Protein AF-A0A8J6JEQ9-F1 (afdb_monomer)

Radius of gyration: 21.65 Å; Cα contacts (8 Å, |Δi|>4): 201; chains: 1; bounding box: 50×29×67 Å

Structure (mmCIF, N/CA/C/O backbone):
data_AF-A0A8J6JEQ9-F1
#
_entry.id   AF-A0A8J6JEQ9-F1
#
loop_
_atom_site.group_PDB
_atom_site.id
_atom_site.type_symbol
_atom_site.label_atom_id
_atom_site.label_alt_id
_atom_site.label_comp_id
_atom_site.label_asym_id
_atom_site.label_entity_id
_atom_site.label_seq_id
_atom_site.pdbx_PDB_ins_code
_atom_site.Cartn_x
_atom_site.Cartn_y
_atom_site.Cartn_z
_atom_site.occupancy
_atom_site.B_iso_or_equiv
_atom_site.auth_seq_id
_atom_site.auth_comp_id
_atom_site.auth_asym_id
_atom_site.auth_atom_id
_atom_site.pdbx_PDB_model_num
ATOM 1 N N . MET A 1 1 ? -8.055 10.758 -2.083 1.00 60.38 1 MET A N 1
ATOM 2 C CA . MET A 1 1 ? -8.639 10.258 -0.831 1.00 60.38 1 MET A CA 1
ATOM 3 C C . MET A 1 1 ? -9.352 11.436 -0.225 1.00 60.38 1 MET A C 1
ATOM 5 O O . MET A 1 1 ? -8.693 12.446 -0.004 1.00 60.38 1 MET A O 1
ATOM 9 N N . ASP A 1 2 ? -10.669 11.338 -0.093 1.00 75.00 2 ASP A N 1
ATOM 10 C CA . ASP A 1 2 ? -11.448 12.357 0.597 1.00 75.00 2 ASP A CA 1
ATOM 11 C C . ASP A 1 2 ? -11.178 12.222 2.099 1.00 75.00 2 ASP A C 1
ATOM 13 O O . ASP A 1 2 ? -11.307 11.138 2.668 1.00 75.00 2 ASP A O 1
ATOM 17 N N . THR A 1 3 ? -10.721 13.298 2.731 1.00 80.00 3 THR A N 1
ATOM 18 C CA . THR A 1 3 ? -10.443 13.305 4.170 1.00 80.00 3 THR A CA 1
ATOM 19 C C . THR A 1 3 ? -11.731 13.226 4.985 1.00 80.00 3 THR A C 1
ATOM 21 O O . THR A 1 3 ? -11.706 12.702 6.094 1.00 80.00 3 THR A O 1
ATOM 24 N N . LYS A 1 4 ? -12.869 13.660 4.424 1.00 88.06 4 LYS A N 1
ATOM 25 C CA . LYS A 1 4 ? -14.162 13.671 5.121 1.00 88.06 4 LYS A CA 1
ATOM 26 C C . LYS A 1 4 ? -14.665 12.270 5.452 1.00 88.06 4 LYS A C 1
ATOM 28 O O . LYS A 1 4 ? -15.147 12.048 6.557 1.00 88.06 4 LYS A O 1
ATOM 33 N N . GLU A 1 5 ? -14.541 11.325 4.522 1.00 85.38 5 GLU A N 1
ATOM 34 C CA . GLU A 1 5 ? -14.979 9.940 4.744 1.00 85.38 5 GLU A CA 1
ATOM 35 C C . GLU A 1 5 ? -14.140 9.244 5.821 1.00 85.38 5 GLU A C 1
ATOM 37 O O . GLU A 1 5 ? -14.674 8.496 6.640 1.00 85.38 5 GLU A O 1
ATOM 42 N N . LEU A 1 6 ? -12.832 9.521 5.853 1.00 85.81 6 LEU A N 1
ATOM 43 C CA . LEU A 1 6 ? -11.939 9.019 6.895 1.00 85.81 6 LEU A CA 1
ATOM 44 C C . LEU A 1 6 ? -12.296 9.600 8.266 1.00 85.81 6 LEU A C 1
ATOM 46 O O . LEU A 1 6 ? -12.322 8.864 9.251 1.00 85.81 6 LEU A O 1
ATOM 50 N N . ASP A 1 7 ? -12.588 10.900 8.327 1.00 88.44 7 ASP A N 1
ATOM 51 C CA . ASP A 1 7 ? -12.994 11.562 9.566 1.00 88.44 7 ASP A CA 1
ATOM 52 C C . ASP A 1 7 ? -14.330 11.014 10.084 1.00 88.44 7 ASP A C 1
ATOM 54 O O . ASP A 1 7 ? -14.468 10.780 11.282 1.00 88.44 7 ASP A O 1
ATOM 58 N N . GLN A 1 8 ? -15.299 10.756 9.199 1.00 90.06 8 GLN A N 1
ATOM 59 C CA . GLN A 1 8 ? -16.569 10.122 9.569 1.00 90.06 8 GLN A CA 1
ATOM 60 C C . GLN A 1 8 ? -16.368 8.700 10.097 1.00 90.06 8 GLN A C 1
ATOM 62 O O . GLN A 1 8 ? -16.904 8.365 11.150 1.00 90.06 8 GLN A O 1
ATOM 67 N N . PHE A 1 9 ? -15.566 7.885 9.404 1.00 89.94 9 PHE A N 1
ATOM 68 C CA . PHE A 1 9 ? -15.215 6.538 9.859 1.00 89.94 9 PHE A CA 1
ATOM 69 C C . PHE A 1 9 ? -14.566 6.572 11.245 1.00 89.94 9 PHE A C 1
ATOM 71 O O . PHE A 1 9 ? -14.939 5.804 12.126 1.00 89.94 9 PHE A O 1
ATOM 78 N N . ARG A 1 10 ? -13.621 7.493 11.459 1.00 87.94 10 ARG A N 1
ATOM 79 C CA . ARG A 1 10 ? -12.952 7.640 12.750 1.00 87.94 10 ARG A CA 1
ATOM 80 C C . ARG A 1 10 ? -13.942 8.016 13.851 1.00 87.94 10 ARG A C 1
ATOM 82 O O . ARG A 1 10 ? -13.976 7.333 14.863 1.00 87.94 10 ARG A O 1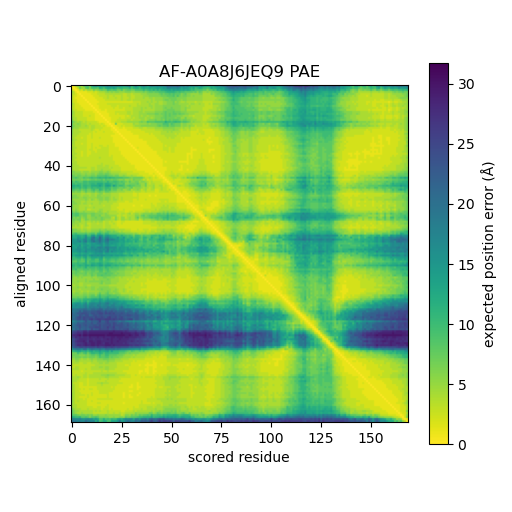
ATOM 89 N N . ARG A 1 11 ? -14.785 9.026 13.617 1.00 91.44 11 ARG A N 1
ATOM 90 C CA . ARG A 1 11 ? -15.809 9.465 14.579 1.00 91.44 11 ARG A CA 1
ATOM 91 C C . ARG A 1 11 ? -16.784 8.358 14.956 1.00 91.44 11 ARG A C 1
ATOM 93 O O . ARG A 1 11 ? -17.194 8.289 16.105 1.00 91.44 11 ARG A O 1
ATOM 100 N N . HIS A 1 12 ? -17.153 7.507 14.000 1.00 91.00 12 HIS A N 1
ATOM 101 C CA . HIS A 1 12 ? -18.057 6.389 14.253 1.00 91.00 12 HIS A CA 1
ATOM 102 C C . HIS A 1 12 ? -17.476 5.387 15.261 1.00 91.00 12 HIS A C 1
ATOM 104 O O . HIS A 1 12 ? -18.206 4.881 16.104 1.00 91.00 12 HIS A O 1
ATOM 110 N N . TRP A 1 13 ? -16.162 5.154 15.209 1.00 91.06 13 TRP A N 1
ATOM 111 C CA . TRP A 1 13 ? -15.467 4.178 16.050 1.00 91.06 13 TRP A CA 1
ATOM 112 C C . TRP A 1 13 ? -14.685 4.796 17.221 1.00 91.06 13 TRP A C 1
ATOM 114 O O . TRP A 1 13 ? -14.063 4.058 17.982 1.00 91.06 13 TRP A O 1
ATOM 124 N N . ASP A 1 14 ? -14.698 6.124 17.393 1.00 90.38 14 ASP A N 1
ATOM 125 C CA . ASP A 1 14 ? -13.894 6.816 18.415 1.00 90.38 14 ASP A CA 1
ATOM 126 C C . ASP A 1 14 ? -14.218 6.305 19.830 1.00 90.38 14 ASP A C 1
ATOM 128 O O . ASP A 1 14 ? -13.301 6.011 20.592 1.00 90.38 14 ASP A O 1
ATOM 132 N N . ALA A 1 15 ? -15.495 6.073 20.146 1.00 88.69 15 ALA A N 1
ATOM 133 C CA . ALA A 1 15 ? -15.891 5.536 21.447 1.00 88.69 15 ALA A CA 1
ATOM 134 C C . ALA A 1 15 ? -15.357 4.109 21.700 1.00 88.69 15 ALA A C 1
ATOM 136 O O . ALA A 1 15 ? -14.901 3.807 22.802 1.00 88.69 15 ALA A O 1
ATOM 137 N N . LEU A 1 16 ? -15.319 3.253 20.670 1.00 87.06 16 LEU A N 1
ATOM 138 C CA . LEU A 1 16 ? -14.679 1.935 20.758 1.00 87.06 16 LEU A CA 1
ATOM 139 C C . LEU A 1 16 ? -13.163 2.067 20.963 1.00 87.06 16 LEU A C 1
ATOM 141 O O . LEU A 1 16 ? -12.569 1.297 21.714 1.00 87.06 16 LEU A O 1
ATOM 145 N N . PHE A 1 17 ? -12.519 3.039 20.315 1.00 89.38 17 PHE A N 1
ATOM 146 C CA . PHE A 1 17 ? -11.082 3.273 20.477 1.00 89.38 17 PHE A CA 1
ATOM 147 C C . PHE A 1 17 ? -10.708 3.810 21.857 1.00 89.38 17 PHE A C 1
ATOM 149 O O . PHE A 1 17 ? -9.608 3.508 22.327 1.00 89.38 17 PHE A O 1
ATOM 156 N N . ASP A 1 18 ? -11.597 4.568 22.496 1.00 87.62 18 ASP A N 1
ATOM 157 C CA . ASP A 1 18 ? -11.405 5.053 23.862 1.00 87.62 18 ASP A CA 1
ATOM 158 C C . ASP A 1 18 ? -11.469 3.901 24.874 1.00 87.62 18 ASP A C 1
ATOM 160 O O . ASP A 1 18 ? -10.630 3.822 25.773 1.00 87.62 18 ASP A O 1
ATOM 164 N N . VAL A 1 19 ? -12.410 2.968 24.693 1.00 87.25 19 VAL A N 1
ATOM 165 C CA . VAL A 1 19 ? -12.565 1.786 25.560 1.00 87.25 19 VAL A CA 1
ATOM 166 C C . VAL A 1 19 ? -11.485 0.736 25.281 1.00 87.25 19 VAL A C 1
ATOM 168 O O . VAL A 1 19 ? -10.911 0.167 26.211 1.00 87.25 19 VAL A O 1
ATOM 171 N N . PHE A 1 20 ? -11.163 0.492 24.008 1.00 87.12 20 PHE A N 1
ATOM 172 C CA . PHE A 1 20 ? -10.209 -0.531 23.588 1.00 87.12 20 PHE A CA 1
ATOM 173 C C . PHE A 1 20 ? -9.185 0.016 22.575 1.00 87.12 20 PHE A C 1
ATOM 175 O O . PHE A 1 20 ? -9.292 -0.214 21.366 1.00 87.12 20 PHE A O 1
ATOM 182 N N . PRO A 1 21 ? -8.102 0.674 23.040 1.00 85.38 21 PRO A N 1
ATOM 183 C CA . PRO A 1 21 ? -7.083 1.258 22.160 1.00 85.38 21 PRO A CA 1
ATOM 184 C C . PRO A 1 21 ? -6.402 0.255 21.216 1.00 85.38 21 PRO A C 1
ATOM 186 O O . PRO A 1 21 ? -5.919 0.627 20.143 1.00 85.38 21 PRO A O 1
ATOM 189 N N . ALA A 1 22 ? -6.370 -1.029 21.587 1.00 88.44 22 ALA A N 1
ATOM 190 C CA . ALA A 1 22 ? -5.843 -2.091 20.736 1.00 88.44 22 ALA A CA 1
ATOM 191 C C . ALA A 1 22 ? -6.711 -2.340 19.485 1.00 88.44 22 ALA A C 1
ATOM 193 O O . ALA A 1 22 ? -6.155 -2.708 18.444 1.00 88.44 22 ALA A O 1
ATOM 194 N N . ALA A 1 23 ? -8.020 -2.044 19.525 1.00 90.00 23 ALA A N 1
ATOM 195 C CA . ALA A 1 23 ? -8.907 -2.104 18.358 1.00 90.00 23 ALA A CA 1
ATOM 196 C C . ALA A 1 23 ? -8.378 -1.246 17.211 1.00 90.00 23 ALA A C 1
ATOM 198 O O . ALA A 1 23 ? -8.366 -1.672 16.058 1.00 90.00 23 ALA A O 1
ATOM 199 N N . ARG A 1 24 ? -7.855 -0.056 17.525 1.00 90.62 24 ARG A N 1
ATOM 200 C CA . ARG A 1 24 ? -7.292 0.853 16.524 1.00 90.62 24 ARG A CA 1
ATOM 201 C C . ARG A 1 24 ? -6.099 0.236 15.802 1.00 90.62 24 ARG A C 1
ATOM 203 O O . ARG A 1 24 ? -5.989 0.334 14.580 1.00 90.62 24 ARG A O 1
ATOM 210 N N . GLN A 1 25 ? -5.198 -0.399 16.549 1.00 91.88 25 GLN A N 1
ATOM 211 C CA . GLN A 1 25 ? -4.032 -1.054 15.964 1.00 91.88 25 GLN A CA 1
ATOM 212 C C . GLN A 1 25 ? -4.440 -2.248 15.098 1.00 91.88 25 GLN A C 1
ATOM 214 O O . GLN A 1 25 ? -3.891 -2.402 14.006 1.00 91.88 25 GLN A O 1
ATOM 219 N N . ALA A 1 26 ? -5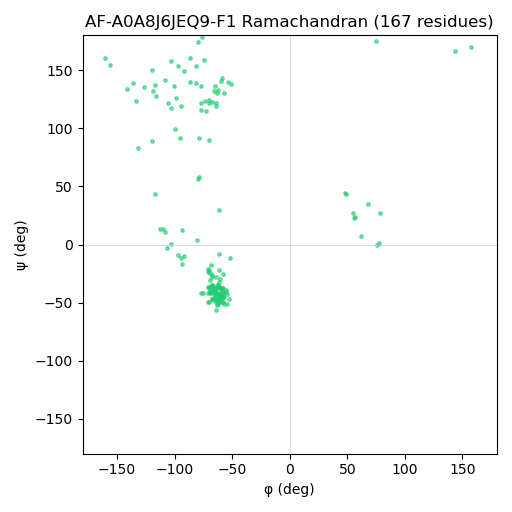.419 -3.039 15.544 1.00 92.56 26 ALA A N 1
ATOM 220 C CA . ALA A 1 26 ? -5.975 -4.143 14.768 1.00 92.56 26 ALA A CA 1
ATOM 221 C C . ALA A 1 26 ? -6.623 -3.649 13.464 1.00 92.56 26 ALA A C 1
ATOM 223 O O . ALA A 1 26 ? -6.293 -4.150 12.388 1.00 92.56 26 ALA A O 1
ATOM 224 N N . ALA A 1 27 ? -7.453 -2.603 13.532 1.00 93.81 27 ALA A N 1
ATOM 225 C CA . ALA A 1 27 ? -8.099 -2.020 12.359 1.00 93.81 27 ALA A CA 1
ATOM 226 C C . ALA A 1 27 ? -7.063 -1.537 11.341 1.00 93.81 27 ALA A C 1
ATOM 228 O O . ALA A 1 27 ? -7.127 -1.896 10.170 1.00 93.81 27 ALA A O 1
ATOM 229 N N . VAL A 1 28 ? -6.061 -0.771 11.780 1.00 93.81 28 VAL A N 1
ATOM 230 C CA . VAL A 1 28 ? -5.031 -0.228 10.882 1.00 93.81 28 VAL A CA 1
ATOM 231 C C . VAL A 1 28 ? -4.140 -1.323 10.293 1.00 93.81 28 VAL A C 1
ATOM 233 O O . VAL A 1 28 ? -3.748 -1.226 9.126 1.00 93.81 28 VAL A O 1
ATOM 236 N N . ALA A 1 29 ? -3.847 -2.381 11.051 1.00 94.62 29 ALA A N 1
ATOM 237 C CA . ALA A 1 29 ? -3.152 -3.550 10.522 1.00 94.62 29 ALA A CA 1
ATOM 238 C C . ALA A 1 29 ? -3.950 -4.210 9.388 1.00 94.62 29 ALA A C 1
ATOM 240 O O . ALA A 1 29 ? -3.400 -4.462 8.312 1.00 94.62 29 ALA A O 1
ATOM 241 N N . GLU A 1 30 ? -5.252 -4.401 9.588 1.00 95.56 30 GLU A N 1
ATOM 242 C CA . GLU A 1 30 ? -6.147 -5.034 8.616 1.00 95.56 30 GLU A CA 1
ATOM 243 C C . GLU A 1 30 ? -6.421 -4.154 7.394 1.00 95.56 30 GLU A C 1
ATOM 245 O O . GLU A 1 30 ? -6.405 -4.645 6.261 1.00 95.56 30 GLU A O 1
ATOM 250 N N . MET A 1 31 ? -6.536 -2.837 7.582 1.00 94.69 31 MET A N 1
ATOM 251 C CA . MET A 1 31 ? -6.543 -1.860 6.488 1.00 94.69 31 MET A CA 1
ATOM 252 C C . MET A 1 31 ? -5.307 -2.028 5.604 1.00 94.69 31 MET A C 1
ATOM 254 O O . MET A 1 31 ? -5.407 -2.153 4.382 1.00 94.69 31 MET A O 1
ATOM 258 N N . GLY A 1 32 ? -4.126 -2.054 6.226 1.00 95.38 32 GLY A N 1
ATOM 259 C CA . GLY A 1 32 ? -2.858 -2.219 5.529 1.00 95.38 32 GLY A CA 1
ATOM 260 C C . GLY A 1 32 ? -2.749 -3.555 4.795 1.00 95.38 32 GLY A C 1
ATOM 261 O O . GLY A 1 32 ? -2.291 -3.594 3.651 1.00 95.38 32 GLY A O 1
ATOM 262 N N . ALA A 1 33 ? -3.203 -4.640 5.423 1.00 96.25 33 ALA A N 1
ATOM 263 C CA . ALA A 1 33 ? -3.223 -5.972 4.829 1.00 96.25 33 ALA A CA 1
ATOM 264 C C . ALA A 1 33 ? -4.183 -6.059 3.632 1.00 96.25 33 ALA A C 1
ATOM 266 O O . ALA A 1 33 ? -3.854 -6.687 2.624 1.00 96.25 33 ALA A O 1
ATOM 267 N N . ALA A 1 34 ? -5.344 -5.406 3.698 1.00 96.62 34 ALA A N 1
ATOM 268 C CA . ALA A 1 34 ? -6.302 -5.361 2.597 1.00 96.62 34 ALA A CA 1
ATOM 269 C C . ALA A 1 34 ? -5.753 -4.598 1.387 1.00 96.62 34 ALA A C 1
ATOM 271 O O . ALA A 1 34 ? -5.776 -5.120 0.272 1.00 96.62 34 ALA A O 1
ATOM 272 N N . VAL A 1 35 ? -5.177 -3.412 1.608 1.00 96.44 35 VAL A N 1
ATOM 273 C CA . VAL A 1 35 ? -4.521 -2.636 0.541 1.00 96.44 35 VAL A CA 1
ATOM 274 C C . VAL A 1 35 ? -3.336 -3.405 -0.043 1.00 96.44 35 VAL A C 1
ATOM 276 O O . VAL A 1 35 ? -3.085 -3.346 -1.243 1.00 96.44 35 VAL A O 1
ATOM 279 N N . ARG A 1 36 ? -2.615 -4.169 0.783 1.00 95.88 36 ARG A N 1
ATOM 280 C CA . ARG A 1 36 ? -1.535 -5.034 0.311 1.00 95.88 36 A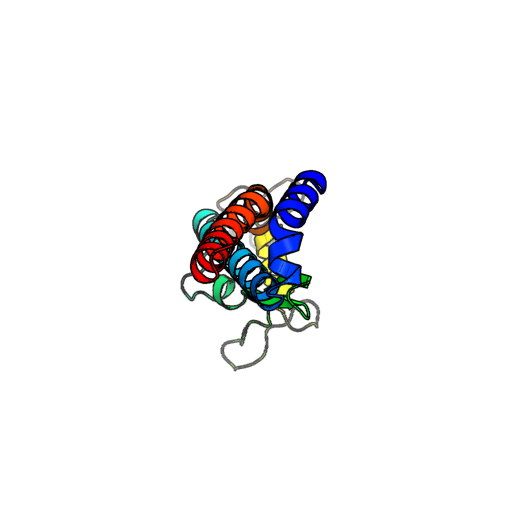RG A CA 1
ATOM 281 C C . ARG A 1 36 ? -2.042 -6.152 -0.602 1.00 95.88 36 ARG A C 1
ATOM 283 O O . ARG A 1 36 ? -1.446 -6.378 -1.648 1.00 95.88 36 ARG A O 1
ATOM 290 N N . ARG A 1 37 ? -3.139 -6.819 -0.245 1.00 95.56 37 ARG A N 1
ATOM 291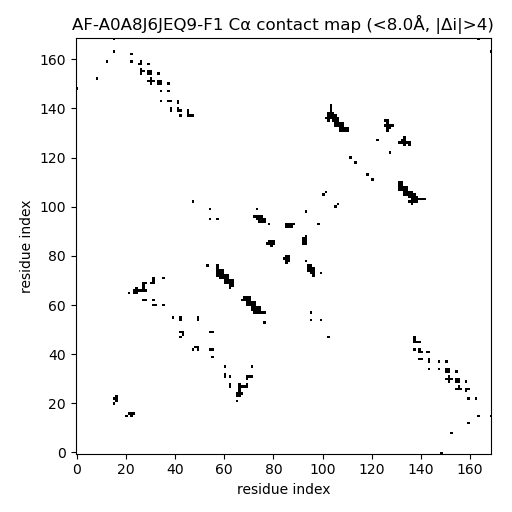 C CA . ARG A 1 37 ? -3.749 -7.851 -1.098 1.00 95.56 37 ARG A CA 1
ATOM 292 C C . ARG A 1 37 ? -4.168 -7.286 -2.459 1.00 95.56 37 ARG A C 1
ATOM 294 O O . ARG A 1 37 ? -3.886 -7.906 -3.480 1.00 95.56 37 ARG A O 1
ATOM 301 N N . ASP A 1 38 ? -4.771 -6.097 -2.475 1.00 96.00 38 ASP A N 1
ATOM 302 C CA . ASP A 1 38 ? -5.124 -5.406 -3.723 1.00 96.00 38 ASP A CA 1
ATOM 303 C C . ASP A 1 38 ? -3.879 -5.014 -4.538 1.00 96.00 38 ASP A C 1
ATOM 305 O O . ASP A 1 38 ? -3.825 -5.224 -5.748 1.00 96.00 38 ASP A O 1
ATOM 309 N N . LEU A 1 39 ? -2.819 -4.538 -3.877 1.00 95.75 39 LEU A N 1
ATOM 310 C CA . LEU A 1 39 ? -1.541 -4.255 -4.530 1.00 95.75 39 LEU A CA 1
ATOM 311 C C . LEU A 1 39 ? -0.948 -5.493 -5.210 1.00 95.75 39 LEU A C 1
ATOM 313 O O . LEU A 1 39 ? -0.512 -5.408 -6.357 1.00 95.75 39 LEU A O 1
ATOM 317 N N . ASP A 1 40 ? -0.933 -6.634 -4.524 1.00 94.56 40 ASP A N 1
ATOM 318 C CA . ASP A 1 40 ? -0.395 -7.878 -5.075 1.00 94.56 40 ASP A CA 1
ATOM 319 C C . ASP A 1 40 ? -1.219 -8.350 -6.291 1.00 94.56 40 ASP A C 1
ATOM 321 O O . ASP A 1 40 ? -0.643 -8.791 -7.289 1.00 94.56 40 ASP A O 1
ATOM 325 N N . ALA A 1 41 ? -2.545 -8.179 -6.259 1.00 94.38 41 ALA A N 1
ATOM 326 C CA . ALA A 1 41 ? -3.426 -8.448 -7.398 1.00 94.38 41 ALA A CA 1
ATOM 327 C C . ALA A 1 41 ? -3.181 -7.481 -8.573 1.00 94.38 41 ALA A C 1
ATOM 329 O O . ALA A 1 41 ? -3.156 -7.893 -9.739 1.00 94.38 41 ALA A O 1
ATOM 330 N N . ASN A 1 42 ? -2.943 -6.200 -8.287 1.00 94.81 42 ASN A N 1
ATOM 331 C CA . ASN A 1 42 ? -2.619 -5.198 -9.300 1.00 94.81 42 ASN A CA 1
ATOM 332 C C . ASN A 1 42 ? -1.242 -5.441 -9.935 1.00 94.81 42 ASN A C 1
ATOM 334 O O . ASN A 1 42 ? -1.098 -5.277 -11.141 1.00 94.81 42 ASN A O 1
ATOM 338 N N . ILE A 1 43 ? -0.238 -5.896 -9.181 1.00 92.94 43 ILE A N 1
ATOM 339 C CA . ILE A 1 43 ? 1.074 -6.257 -9.749 1.00 92.94 43 ILE A CA 1
ATOM 340 C C . ILE A 1 43 ? 0.916 -7.343 -10.824 1.00 92.94 43 ILE A C 1
ATOM 342 O O . ILE A 1 43 ? 1.467 -7.210 -11.917 1.00 92.94 43 ILE A O 1
ATOM 346 N N . LEU A 1 44 ? 0.120 -8.378 -10.544 1.00 91.00 44 LEU A N 1
ATOM 347 C CA . LEU A 1 44 ? -0.122 -9.474 -11.484 1.00 91.00 44 LEU A CA 1
ATOM 348 C C . LEU A 1 44 ? -0.966 -9.038 -12.687 1.00 91.00 44 LEU A C 1
ATOM 350 O O . LEU A 1 44 ? -0.587 -9.279 -13.832 1.00 91.00 44 LEU A O 1
ATOM 354 N N . SER A 1 45 ? -2.094 -8.367 -12.444 1.00 91.38 45 SER A N 1
ATOM 355 C CA . SER A 1 45 ? -3.028 -7.980 -13.513 1.00 91.38 45 SER A CA 1
ATOM 356 C C . SER A 1 45 ? -2.458 -6.933 -14.471 1.00 91.38 45 SER A C 1
ATOM 358 O O . SER A 1 45 ? -2.823 -6.918 -15.645 1.00 91.38 45 SER A O 1
ATOM 360 N N . GLN A 1 46 ? -1.529 -6.089 -14.014 1.00 89.31 46 GLN A N 1
ATOM 361 C CA . GLN A 1 46 ? -0.869 -5.100 -14.869 1.00 89.31 46 GLN A CA 1
ATOM 362 C C . GLN A 1 46 ? 0.279 -5.689 -15.705 1.00 89.31 46 GLN A C 1
ATOM 364 O O . GLN A 1 46 ? 0.950 -4.949 -16.429 1.00 89.31 46 GLN A O 1
ATOM 369 N N . GLY A 1 47 ? 0.507 -7.005 -15.642 1.00 82.94 47 GLY A N 1
ATOM 370 C CA . GLY A 1 47 ? 1.461 -7.707 -16.499 1.00 82.94 47 GLY A CA 1
ATOM 371 C C . GLY A 1 47 ? 2.918 -7.541 -16.075 1.00 82.94 47 GLY A C 1
ATOM 372 O O . GLY A 1 47 ? 3.806 -7.586 -16.927 1.00 82.94 47 GLY A O 1
ATOM 373 N N . VAL A 1 48 ? 3.180 -7.310 -14.783 1.00 86.06 48 VAL A N 1
ATOM 374 C CA . VAL A 1 48 ? 4.539 -7.430 -14.246 1.00 86.06 48 VAL A CA 1
ATOM 375 C C . VAL A 1 48 ? 4.905 -8.912 -14.244 1.00 86.06 48 VAL A C 1
ATOM 377 O O . VAL A 1 48 ? 4.225 -9.717 -13.609 1.00 86.06 48 VAL A O 1
ATOM 380 N N . ASP A 1 49 ? 5.988 -9.270 -14.934 1.00 84.00 49 ASP A N 1
ATOM 381 C CA . ASP A 1 49 ? 6.563 -10.614 -14.852 1.00 84.00 49 ASP A CA 1
ATOM 382 C C . ASP A 1 49 ? 7.203 -10.813 -13.470 1.00 84.00 49 ASP A C 1
ATOM 384 O O . ASP A 1 49 ? 8.359 -10.462 -13.224 1.00 84.00 49 ASP A O 1
ATOM 388 N N . ASP A 1 50 ? 6.387 -11.301 -12.537 1.00 85.69 50 ASP A N 1
ATOM 389 C CA . ASP A 1 50 ? 6.746 -11.531 -11.140 1.00 85.69 50 ASP A CA 1
ATOM 390 C C . ASP A 1 50 ? 6.668 -13.022 -10.774 1.00 85.69 50 ASP A C 1
ATOM 392 O O . ASP A 1 50 ? 6.154 -13.389 -9.711 1.00 85.69 50 ASP A O 1
ATOM 396 N N . LEU A 1 51 ? 7.173 -13.887 -11.667 1.00 82.12 51 LEU A N 1
ATOM 397 C CA . LEU A 1 51 ? 7.168 -15.349 -11.512 1.00 82.12 51 LEU A CA 1
ATOM 398 C C . LEU A 1 51 ? 7.832 -15.812 -10.203 1.00 82.12 51 LEU A C 1
ATOM 400 O O . LEU A 1 51 ? 7.336 -16.713 -9.537 1.00 82.12 51 LEU A O 1
ATOM 404 N N . PHE A 1 52 ? 8.925 -15.154 -9.808 1.00 81.50 52 PHE A N 1
ATOM 405 C CA . PHE A 1 52 ? 9.661 -15.438 -8.567 1.00 81.50 52 PHE A CA 1
ATOM 406 C C . PHE A 1 52 ? 9.226 -14.566 -7.379 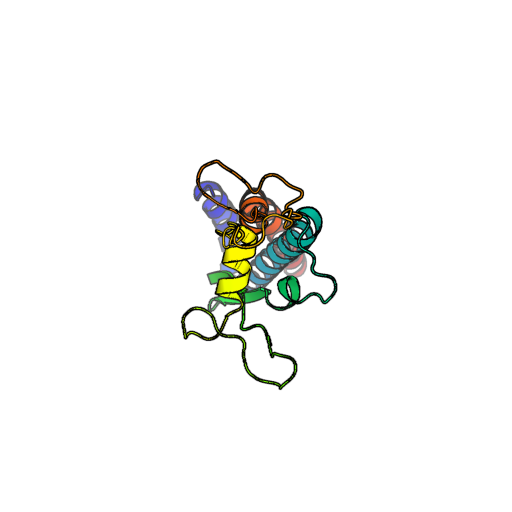1.00 81.50 52 PHE A C 1
ATOM 408 O O . PHE A 1 52 ? 9.918 -14.508 -6.361 1.00 81.50 52 PHE A O 1
ATOM 415 N N . CYS A 1 53 ? 8.102 -13.855 -7.507 1.00 82.94 53 CYS A N 1
ATOM 416 C CA . CYS A 1 53 ? 7.533 -12.999 -6.466 1.00 82.94 53 CYS A CA 1
ATOM 417 C C . CYS A 1 53 ? 8.492 -11.914 -5.942 1.00 82.94 53 CYS A C 1
ATOM 419 O O . CYS A 1 53 ? 8.330 -11.447 -4.819 1.00 82.94 53 CYS A O 1
ATOM 421 N N . HIS A 1 54 ? 9.512 -11.498 -6.695 1.00 86.81 54 HIS A N 1
ATOM 422 C CA . HIS A 1 54 ? 10.472 -10.495 -6.231 1.00 86.81 54 HIS A CA 1
ATOM 423 C C . HIS A 1 54 ? 9.803 -9.153 -5.935 1.00 86.81 54 HIS A C 1
ATOM 425 O O . HIS A 1 54 ? 10.102 -8.520 -4.918 1.00 86.81 54 HIS A O 1
ATOM 431 N N . VAL A 1 55 ? 8.891 -8.716 -6.805 1.00 89.25 55 VAL A N 1
ATOM 432 C CA . VAL A 1 55 ? 8.197 -7.434 -6.666 1.00 89.25 55 VAL A CA 1
ATOM 433 C C . VAL A 1 55 ? 7.211 -7.502 -5.515 1.00 89.25 55 VAL A C 1
ATOM 435 O O . VAL A 1 55 ? 7.283 -6.637 -4.637 1.00 89.25 55 VAL A O 1
ATOM 438 N N . ARG A 1 56 ? 6.364 -8.535 -5.466 1.00 91.81 56 ARG A N 1
ATOM 439 C CA . ARG A 1 56 ? 5.411 -8.739 -4.366 1.00 91.81 56 ARG A CA 1
ATOM 440 C C . ARG A 1 56 ? 6.110 -8.935 -3.026 1.00 91.81 56 ARG A C 1
ATOM 442 O O . ARG A 1 56 ? 5.806 -8.198 -2.096 1.00 91.81 56 ARG A O 1
ATOM 449 N N . ASN A 1 57 ? 7.105 -9.817 -2.918 1.00 90.69 57 ASN A N 1
ATOM 450 C CA . ASN A 1 57 ? 7.803 -10.084 -1.649 1.00 90.69 57 ASN A CA 1
ATOM 451 C C . ASN A 1 57 ? 8.562 -8.863 -1.124 1.00 90.69 57 ASN A C 1
ATOM 453 O O . ASN A 1 57 ? 8.711 -8.710 0.083 1.00 90.69 57 ASN A O 1
ATOM 457 N N . SER A 1 58 ? 9.012 -7.968 -2.008 1.00 89.94 58 SER A N 1
ATOM 458 C CA . SER A 1 58 ? 9.656 -6.724 -1.575 1.00 89.94 58 SER A CA 1
ATOM 459 C C . SER A 1 58 ? 8.696 -5.719 -0.948 1.00 89.94 58 SER A C 1
ATOM 461 O O . SER A 1 58 ? 9.146 -4.807 -0.256 1.00 89.94 58 SER A O 1
ATOM 463 N N . GLN A 1 59 ? 7.392 -5.818 -1.223 1.00 93.50 59 GLN A N 1
ATOM 464 C CA . GLN A 1 59 ? 6.426 -4.938 -0.590 1.00 93.50 59 GLN A CA 1
ATOM 465 C C . GLN A 1 59 ? 6.350 -5.357 0.878 1.00 93.50 59 GLN A C 1
ATOM 467 O O . GLN A 1 59 ? 6.084 -6.515 1.190 1.00 93.50 59 GLN A O 1
ATOM 472 N N . ARG A 1 60 ? 6.576 -4.435 1.805 1.00 92.81 60 ARG A N 1
ATOM 473 C CA . ARG A 1 60 ? 6.414 -4.673 3.239 1.00 92.81 60 ARG A CA 1
ATOM 474 C C . ARG A 1 60 ? 5.361 -3.745 3.797 1.00 92.81 60 ARG A C 1
ATOM 476 O O . ARG A 1 60 ? 5.400 -2.540 3.555 1.00 92.81 60 ARG A O 1
ATOM 483 N N . LEU A 1 61 ? 4.446 -4.318 4.570 1.00 94.50 61 LEU A N 1
ATOM 484 C CA . LEU A 1 61 ? 3.524 -3.556 5.393 1.00 94.50 61 LEU A CA 1
ATOM 485 C C . LEU A 1 61 ? 4.267 -3.055 6.640 1.00 94.50 61 LEU A C 1
ATOM 487 O O . LEU A 1 61 ? 4.827 -3.842 7.399 1.00 94.50 61 LEU A O 1
ATOM 491 N N . ALA A 1 62 ? 4.282 -1.743 6.829 1.00 93.06 62 ALA A N 1
ATOM 492 C CA . ALA A 1 62 ? 4.827 -1.064 7.991 1.00 93.06 62 ALA A CA 1
ATOM 493 C C . ALA A 1 62 ? 3.694 -0.338 8.720 1.00 93.06 62 ALA A C 1
ATOM 495 O O . ALA A 1 62 ? 2.960 0.442 8.110 1.00 93.06 62 ALA A O 1
ATOM 496 N N . LEU A 1 63 ? 3.575 -0.585 10.021 1.00 93.00 63 LEU A N 1
ATOM 497 C CA . LEU A 1 63 ? 2.597 0.070 10.883 1.00 93.00 63 LEU A CA 1
ATOM 498 C C . LEU A 1 63 ? 3.279 1.188 11.671 1.00 93.00 63 LEU A C 1
ATOM 500 O O . LEU A 1 63 ? 4.397 1.028 12.161 1.00 93.00 63 LEU A O 1
ATOM 504 N N . GLY A 1 64 ? 2.612 2.333 11.762 1.00 88.88 64 GLY A N 1
ATOM 505 C CA . GLY A 1 64 ? 3.007 3.426 12.639 1.00 88.88 64 GLY A CA 1
ATOM 506 C C . GLY A 1 64 ? 2.693 3.114 14.102 1.00 88.88 64 GLY A C 1
ATOM 507 O O . GLY A 1 64 ? 1.828 2.291 14.408 1.00 88.88 64 GLY A O 1
ATOM 508 N N . SER A 1 65 ? 3.375 3.810 15.011 1.00 85.69 65 SER A N 1
ATOM 509 C CA . SER A 1 65 ? 3.163 3.678 16.455 1.00 85.69 65 SER A CA 1
ATOM 510 C C . SER A 1 65 ? 1.685 3.819 16.828 1.00 85.69 65 SER A C 1
ATOM 512 O O . SER A 1 65 ? 0.990 4.687 16.295 1.00 85.69 65 SER A O 1
ATOM 514 N N . LYS A 1 66 ? 1.217 2.969 17.754 1.00 81.19 66 LYS A N 1
ATOM 515 C CA . LYS A 1 66 ? -0.158 2.972 18.292 1.00 81.19 66 LYS A CA 1
ATOM 516 C C . LYS A 1 66 ? -1.268 2.874 17.226 1.00 81.19 66 LYS A C 1
ATOM 518 O O . LYS A 1 66 ? -2.361 3.392 17.429 1.00 81.19 66 LYS A O 1
ATOM 523 N N . GLY A 1 67 ? -0.991 2.273 16.065 1.00 81.44 67 GLY A N 1
ATOM 524 C CA . GLY A 1 67 ? -1.979 2.191 14.983 1.00 81.44 67 GLY A CA 1
ATOM 525 C C . GLY A 1 67 ? -2.302 3.553 14.360 1.00 81.44 67 GLY A C 1
ATOM 526 O O . GLY A 1 67 ? -3.442 3.817 13.997 1.00 81.44 67 GLY A O 1
ATOM 527 N N . GLY A 1 68 ? -1.324 4.460 14.267 1.00 84.94 68 GLY A N 1
ATOM 528 C CA . GLY A 1 68 ? -1.539 5.773 13.651 1.00 84.94 68 GLY A CA 1
ATOM 529 C C . GLY A 1 68 ? -1.732 5.714 12.132 1.00 84.94 68 GLY A C 1
ATOM 530 O O . GLY A 1 68 ? -2.523 6.473 11.582 1.00 84.94 68 GLY A O 1
ATOM 531 N N . TYR A 1 69 ? -1.009 4.822 11.449 1.00 89.12 69 TYR A N 1
ATOM 532 C CA . TYR A 1 69 ? -1.105 4.633 10.001 1.00 89.12 69 TYR A CA 1
ATOM 533 C C . TYR A 1 69 ? -0.553 3.271 9.572 1.00 89.12 69 TYR A C 1
ATOM 535 O O . TYR A 1 69 ? 0.255 2.665 10.276 1.00 89.12 69 TYR A O 1
ATOM 543 N N . ALA A 1 70 ? -0.939 2.830 8.377 1.00 92.88 70 ALA A N 1
ATOM 544 C CA . ALA A 1 70 ? -0.340 1.705 7.672 1.00 92.88 70 ALA A CA 1
ATOM 545 C C . ALA A 1 70 ? 0.294 2.201 6.368 1.00 92.88 70 ALA A C 1
ATOM 547 O O . ALA A 1 70 ? -0.280 3.029 5.660 1.00 92.88 70 ALA A O 1
ATOM 548 N N . ALA A 1 71 ? 1.487 1.711 6.046 1.00 92.88 71 ALA A N 1
ATOM 549 C CA . ALA A 1 71 ? 2.198 2.065 4.826 1.00 92.88 71 ALA A CA 1
ATOM 550 C C . ALA A 1 71 ? 2.807 0.826 4.176 1.00 92.88 71 ALA A C 1
ATOM 552 O O . ALA A 1 71 ? 3.406 -0.004 4.854 1.00 92.88 71 ALA A O 1
ATOM 553 N N . ILE A 1 72 ? 2.726 0.739 2.851 1.00 93.38 72 ILE A N 1
ATOM 554 C CA . ILE A 1 72 ? 3.424 -0.293 2.084 1.00 93.38 72 ILE A CA 1
ATOM 555 C C . ILE A 1 72 ? 4.708 0.311 1.521 1.00 93.38 72 ILE A C 1
ATOM 557 O O . ILE A 1 72 ? 4.681 1.362 0.876 1.00 93.38 72 ILE A O 1
ATOM 561 N N . ARG A 1 73 ? 5.847 -0.328 1.791 1.00 90.06 73 ARG A N 1
ATOM 562 C CA . ARG A 1 73 ? 7.173 0.136 1.367 1.00 90.06 73 ARG A CA 1
ATOM 563 C C . ARG A 1 73 ? 7.900 -0.969 0.618 1.00 90.06 73 ARG A C 1
ATOM 565 O O . ARG A 1 73 ? 7.920 -2.101 1.077 1.00 90.06 73 ARG A O 1
ATOM 572 N N . ALA A 1 74 ? 8.534 -0.620 -0.497 1.00 89.00 74 ALA A N 1
ATOM 573 C CA . ALA A 1 74 ? 9.421 -1.532 -1.205 1.00 89.00 74 ALA A CA 1
ATOM 574 C C . ALA A 1 74 ? 10.771 -1.628 -0.476 1.00 89.00 74 ALA A C 1
ATOM 576 O O . ALA A 1 74 ? 11.508 -0.638 -0.396 1.00 89.00 74 ALA A O 1
ATOM 577 N N . GLU A 1 75 ? 11.096 -2.806 0.043 1.00 86.69 75 GLU A N 1
ATOM 578 C CA . GLU A 1 75 ? 12.370 -3.103 0.695 1.00 86.69 75 GLU A CA 1
ATOM 579 C C . GLU A 1 75 ? 13.497 -3.382 -0.306 1.00 86.69 75 GLU A C 1
ATOM 581 O O . GLU A 1 75 ? 13.313 -3.394 -1.526 1.00 86.69 75 GLU A O 1
ATOM 586 N N . ALA A 1 76 ? 14.716 -3.553 0.208 1.00 72.75 76 ALA A N 1
ATOM 587 C CA . ALA A 1 76 ? 15.855 -3.931 -0.613 1.00 72.75 76 ALA A CA 1
ATOM 588 C C . ALA A 1 76 ? 15.633 -5.329 -1.208 1.00 72.75 76 ALA A C 1
ATOM 590 O O . ALA A 1 76 ? 15.468 -6.305 -0.486 1.00 72.75 76 ALA A O 1
ATOM 591 N N . MET A 1 77 ? 15.659 -5.419 -2.536 1.00 73.75 77 MET A N 1
ATOM 592 C CA . MET A 1 77 ? 15.600 -6.693 -3.244 1.00 73.75 77 MET A CA 1
ATOM 593 C C . MET A 1 77 ? 17.021 -7.269 -3.374 1.00 73.75 77 MET A C 1
ATOM 595 O O . MET A 1 77 ? 17.952 -6.505 -3.662 1.00 73.75 77 MET A O 1
ATOM 599 N N . PRO A 1 78 ? 17.219 -8.587 -3.200 1.00 68.19 78 PRO A N 1
ATOM 600 C CA . PRO A 1 78 ? 18.532 -9.227 -3.259 1.00 68.19 78 PRO A CA 1
ATOM 601 C C . PRO A 1 78 ? 18.987 -9.436 -4.714 1.00 68.19 78 PRO A C 1
ATOM 603 O O . PRO A 1 78 ? 19.231 -10.555 -5.160 1.00 68.19 78 PRO A O 1
ATOM 606 N N . PHE A 1 79 ? 19.084 -8.362 -5.501 1.00 72.12 79 PHE A N 1
ATOM 607 C CA . PHE A 1 79 ? 19.558 -8.466 -6.879 1.00 72.12 79 PHE A CA 1
ATOM 608 C C . PHE A 1 79 ? 21.075 -8.571 -6.924 1.00 72.12 79 PHE A C 1
ATOM 610 O O . PHE A 1 79 ? 21.800 -7.572 -7.010 1.00 72.12 79 PHE A O 1
ATOM 617 N N . HIS A 1 80 ? 21.529 -9.812 -6.910 1.00 75.81 80 HIS A N 1
ATOM 618 C CA . HIS A 1 80 ? 22.898 -10.174 -7.208 1.00 75.81 80 HIS A CA 1
ATOM 619 C C . HIS A 1 80 ? 23.036 -10.497 -8.703 1.00 75.81 80 HIS A C 1
ATOM 621 O O . HIS A 1 80 ? 22.079 -10.900 -9.373 1.00 75.81 80 HIS A O 1
ATOM 627 N N . ASP A 1 81 ? 24.207 -10.236 -9.269 1.00 72.81 81 ASP A N 1
ATOM 628 C CA . ASP A 1 81 ? 24.598 -10.822 -10.543 1.00 72.81 81 ASP A CA 1
ATOM 629 C C . ASP A 1 81 ? 25.010 -12.292 -10.350 1.00 72.81 81 ASP A C 1
ATOM 631 O O . ASP A 1 81 ? 25.020 -12.824 -9.239 1.00 72.81 81 ASP A O 1
ATOM 635 N N . ARG A 1 82 ? 25.372 -12.959 -11.449 1.00 75.62 82 ARG A N 1
ATOM 636 C CA . ARG A 1 82 ? 25.818 -14.362 -11.438 1.00 75.62 82 ARG A CA 1
ATOM 637 C C . ARG A 1 82 ? 27.086 -14.623 -10.605 1.00 75.62 82 ARG A C 1
ATOM 639 O O . ARG A 1 82 ? 27.460 -15.776 -10.446 1.00 75.62 82 ARG A O 1
ATOM 646 N N . PHE A 1 83 ? 27.753 -13.575 -10.124 1.00 79.81 83 PHE A N 1
ATOM 647 C CA . PHE A 1 83 ? 28.967 -13.624 -9.309 1.00 79.81 83 PHE A CA 1
ATOM 648 C C . PHE A 1 83 ? 28.716 -13.132 -7.875 1.00 79.81 83 PHE A C 1
ATOM 650 O O . PHE A 1 83 ? 29.662 -12.836 -7.148 1.00 79.81 83 PHE A O 1
ATOM 657 N N . GLY A 1 84 ? 27.451 -12.990 -7.465 1.00 79.69 84 GLY A N 1
ATOM 658 C CA . GLY A 1 84 ? 27.086 -12.534 -6.124 1.00 79.69 84 GLY A CA 1
ATOM 659 C C . GLY A 1 84 ? 27.232 -11.023 -5.907 1.00 79.69 84 GLY A C 1
ATOM 660 O O . GLY A 1 84 ? 26.943 -10.530 -4.813 1.00 79.69 84 GLY A O 1
ATOM 661 N N . LYS A 1 85 ? 27.632 -10.238 -6.916 1.00 82.19 85 LYS A N 1
ATOM 662 C CA . LYS A 1 85 ? 27.803 -8.787 -6.766 1.00 82.19 85 LYS A CA 1
ATOM 663 C C . LYS A 1 85 ? 26.466 -8.077 -6.885 1.00 82.19 85 LYS A C 1
ATOM 665 O O . LYS A 1 85 ? 25.640 -8.392 -7.738 1.00 82.19 85 LYS A O 1
ATOM 670 N N . ARG A 1 86 ? 26.250 -7.072 -6.036 1.00 82.31 86 ARG A N 1
ATOM 671 C CA . ARG A 1 86 ? 25.044 -6.240 -6.096 1.00 82.31 86 ARG A CA 1
ATOM 672 C C . ARG A 1 86 ? 24.977 -5.493 -7.423 1.00 82.31 86 ARG A C 1
ATOM 674 O O . ARG A 1 86 ? 25.943 -4.842 -7.823 1.00 82.31 86 ARG A O 1
ATOM 681 N N . LYS A 1 87 ? 23.812 -5.523 -8.071 1.00 83.31 87 LYS A N 1
ATOM 682 C CA . LYS A 1 87 ? 23.584 -4.733 -9.285 1.00 83.31 87 LYS A CA 1
ATOM 683 C C . LYS A 1 87 ? 23.649 -3.240 -8.967 1.00 83.31 87 LYS A C 1
ATOM 685 O O . LYS A 1 87 ? 23.061 -2.775 -7.987 1.00 83.31 87 LYS A O 1
ATOM 690 N N . THR A 1 88 ? 24.327 -2.482 -9.822 1.00 85.38 88 THR A N 1
ATOM 691 C CA . THR A 1 88 ? 24.435 -1.025 -9.707 1.00 85.38 88 THR A CA 1
ATOM 692 C C . THR A 1 88 ? 23.863 -0.330 -10.940 1.00 85.38 88 THR A C 1
ATOM 694 O O . THR A 1 88 ? 23.867 -0.858 -12.050 1.00 85.38 88 THR A O 1
ATOM 697 N N . TRP A 1 89 ? 23.341 0.875 -10.739 1.00 82.31 89 TRP A N 1
ATOM 698 C CA . TRP A 1 89 ? 22.870 1.769 -11.787 1.00 82.31 89 TRP A CA 1
ATOM 699 C C . TRP A 1 89 ? 23.407 3.171 -11.520 1.00 82.31 89 TRP A C 1
ATOM 701 O O . TRP A 1 89 ? 23.184 3.727 -10.443 1.00 82.31 89 TRP A O 1
ATOM 711 N N . LYS A 1 90 ? 24.127 3.745 -12.495 1.00 85.25 90 LYS A N 1
ATOM 712 C CA . LYS A 1 90 ? 24.811 5.047 -12.357 1.00 85.25 90 LYS A CA 1
ATOM 713 C C . LYS A 1 90 ? 25.640 5.144 -11.061 1.00 85.25 90 LYS A C 1
ATOM 715 O O . LYS A 1 90 ? 25.535 6.120 -10.324 1.00 85.25 90 LYS A O 1
ATOM 720 N N . GLY A 1 91 ? 26.397 4.089 -10.748 1.00 85.56 91 GLY A N 1
ATOM 721 C CA . GLY A 1 91 ? 27.258 4.018 -9.560 1.00 85.56 91 GLY A CA 1
ATOM 722 C C . GLY A 1 91 ? 26.540 3.777 -8.225 1.00 85.56 91 GLY A C 1
ATOM 723 O O . GLY A 1 91 ? 27.204 3.679 -7.201 1.00 85.56 91 GLY A O 1
ATOM 724 N N . LYS A 1 92 ? 25.205 3.650 -8.201 1.00 86.19 92 LYS A N 1
ATOM 725 C CA . LYS A 1 92 ? 24.430 3.370 -6.979 1.00 86.19 92 LYS A CA 1
ATOM 726 C C . LYS A 1 92 ? 23.887 1.950 -6.987 1.00 86.19 92 LYS A C 1
ATOM 728 O O . LYS A 1 92 ? 23.421 1.481 -8.022 1.00 86.19 92 LYS A O 1
ATOM 733 N N . THR A 1 93 ? 23.887 1.285 -5.836 1.00 86.81 93 THR A N 1
ATOM 734 C CA . THR A 1 93 ? 23.220 -0.015 -5.664 1.00 86.81 93 THR A CA 1
ATOM 735 C C . THR A 1 93 ? 21.741 0.094 -6.026 1.00 86.81 93 THR A C 1
ATOM 737 O O . THR A 1 93 ? 21.041 0.995 -5.555 1.00 86.81 93 THR A O 1
ATOM 740 N N . VAL A 1 94 ? 21.259 -0.824 -6.862 1.00 85.81 94 VAL A N 1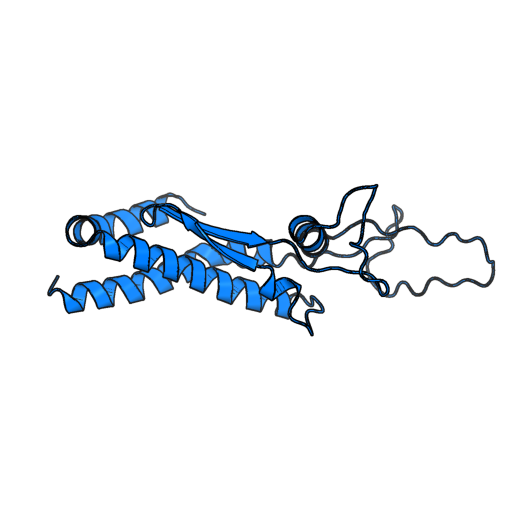
ATOM 741 C CA . VAL A 1 94 ? 19.847 -0.896 -7.241 1.00 85.81 94 VAL A CA 1
ATOM 742 C C . VAL A 1 94 ? 19.024 -1.294 -6.014 1.00 85.81 94 VAL A C 1
ATOM 744 O O . VAL A 1 94 ? 19.260 -2.336 -5.412 1.00 85.81 94 VAL A O 1
ATOM 747 N N . SER A 1 95 ? 18.055 -0.456 -5.639 1.00 85.62 95 SER A N 1
ATOM 748 C CA . SER A 1 95 ? 17.129 -0.717 -4.527 1.00 85.62 95 SER A CA 1
ATOM 749 C C . SER A 1 95 ? 15.756 -1.164 -5.032 1.00 85.62 95 SER A C 1
ATOM 751 O O . SER A 1 95 ? 15.369 -0.828 -6.153 1.00 85.62 95 SER A O 1
ATOM 753 N N . GLY A 1 96 ? 14.970 -1.847 -4.191 1.00 86.38 96 GLY A N 1
ATOM 754 C CA . GLY A 1 96 ? 13.595 -2.213 -4.552 1.00 86.38 96 GLY A CA 1
ATOM 755 C C . GLY A 1 96 ? 12.716 -0.991 -4.821 1.00 86.38 96 GLY A C 1
ATOM 756 O O . GLY A 1 96 ? 11.905 -1.012 -5.742 1.00 86.38 96 GLY A O 1
ATOM 757 N N . ARG A 1 97 ? 12.958 0.139 -4.140 1.00 89.12 97 ARG A N 1
ATOM 758 C CA . ARG A 1 97 ? 12.315 1.429 -4.457 1.00 89.12 97 ARG A CA 1
ATOM 759 C C . ARG A 1 97 ? 12.621 1.914 -5.878 1.00 89.12 97 ARG A C 1
ATOM 761 O O . ARG A 1 97 ? 11.755 2.496 -6.526 1.00 89.12 97 ARG A O 1
ATOM 768 N N . MET A 1 98 ? 13.847 1.718 -6.366 1.00 89.19 98 MET A N 1
ATOM 769 C CA . MET A 1 98 ? 14.198 2.076 -7.746 1.00 89.19 98 MET A CA 1
ATOM 770 C C . MET A 1 98 ? 13.475 1.174 -8.740 1.00 89.19 98 MET A C 1
ATOM 772 O O . MET A 1 98 ? 12.860 1.686 -9.672 1.00 89.19 98 MET A O 1
ATOM 776 N N . VAL A 1 99 ? 13.498 -0.139 -8.506 1.00 88.62 99 VAL A N 1
ATOM 777 C CA . VAL A 1 99 ? 12.853 -1.120 -9.386 1.00 88.62 99 VAL A CA 1
ATOM 778 C C . VAL A 1 99 ? 11.349 -0.904 -9.448 1.00 88.62 99 VAL A C 1
ATOM 780 O O . VAL A 1 99 ? 10.804 -0.727 -10.531 1.00 88.62 99 VAL A O 1
ATOM 783 N N . THR A 1 100 ? 10.685 -0.804 -8.301 1.00 90.81 100 THR A N 1
ATOM 784 C CA . THR A 1 100 ? 9.243 -0.531 -8.238 1.00 90.81 100 THR A CA 1
ATOM 785 C C . THR A 1 100 ? 8.881 0.802 -8.884 1.00 90.81 100 THR A C 1
ATOM 787 O O . THR A 1 100 ? 7.880 0.873 -9.582 1.00 90.81 100 THR A O 1
ATOM 790 N N . ARG A 1 101 ? 9.715 1.846 -8.766 1.00 91.94 101 ARG A N 1
ATOM 791 C CA . ARG A 1 101 ? 9.499 3.114 -9.485 1.00 91.94 101 ARG A CA 1
ATOM 792 C C . ARG A 1 101 ? 9.601 2.957 -11.006 1.00 91.94 101 ARG A C 1
ATOM 794 O O . ARG A 1 101 ? 8.828 3.599 -11.715 1.00 91.94 101 ARG A O 1
ATOM 801 N N . TRP A 1 102 ? 10.555 2.170 -11.501 1.00 89.56 102 TRP A N 1
ATOM 802 C CA . TRP A 1 102 ? 10.719 1.908 -12.935 1.00 89.56 102 TRP A CA 1
ATOM 803 C C . TRP A 1 102 ? 9.599 1.047 -13.502 1.00 89.56 102 TRP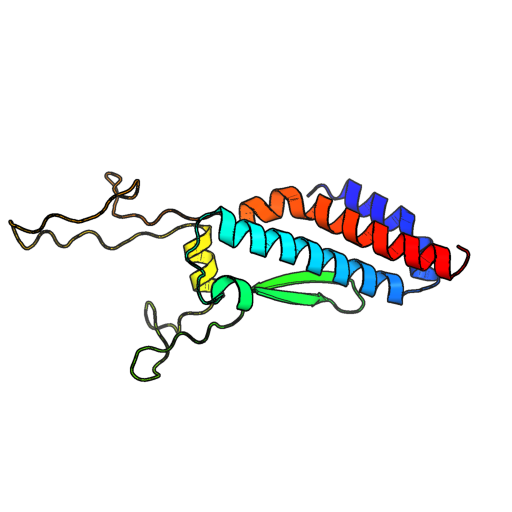 A C 1
ATOM 805 O O . TRP A 1 102 ? 9.162 1.309 -14.619 1.00 89.56 102 TRP A O 1
ATOM 815 N N . LEU A 1 103 ? 9.129 0.064 -12.736 1.00 91.00 103 LEU A N 1
ATOM 816 C CA . LEU A 1 103 ? 7.979 -0.756 -13.102 1.00 91.00 103 LEU A CA 1
ATOM 817 C C . LEU A 1 103 ? 6.686 0.061 -13.054 1.00 91.00 103 LEU A C 1
ATOM 819 O O . LEU A 1 103 ? 5.882 -0.032 -13.966 1.00 91.00 103 LEU A O 1
ATOM 823 N N . GLU A 1 104 ? 6.506 0.914 -12.046 1.00 92.06 104 GLU A N 1
ATOM 824 C CA . GLU A 1 104 ? 5.314 1.753 -11.906 1.00 92.06 104 GLU A CA 1
ATOM 825 C C . GLU A 1 104 ? 5.199 2.762 -13.051 1.00 92.06 104 GLU A C 1
ATOM 827 O O . GLU A 1 104 ? 4.193 2.804 -13.754 1.00 92.06 104 GLU A O 1
ATOM 832 N N . ARG A 1 105 ? 6.235 3.588 -13.241 1.00 91.19 105 ARG A N 1
ATOM 833 C CA . ARG A 1 105 ? 6.180 4.758 -14.132 1.00 91.19 105 ARG A CA 1
ATOM 834 C C . ARG A 1 105 ? 6.689 4.488 -15.538 1.00 91.19 105 ARG A C 1
ATOM 836 O O . ARG A 1 105 ? 6.539 5.358 -16.386 1.00 91.19 105 ARG A O 1
ATOM 843 N N . GLY A 1 106 ? 7.338 3.351 -15.764 1.00 88.06 106 GLY A N 1
ATOM 844 C CA . GLY A 1 106 ? 8.138 3.132 -16.959 1.00 88.06 106 GLY A CA 1
ATOM 845 C C . GLY A 1 106 ? 9.472 3.876 -16.903 1.00 88.06 106 GLY A C 1
ATOM 846 O O . GLY A 1 106 ? 9.778 4.627 -15.966 1.00 88.06 106 GLY A O 1
ATOM 847 N N . HIS A 1 107 ? 10.305 3.653 -17.912 1.00 84.06 107 HIS A N 1
ATOM 848 C CA . HIS A 1 107 ? 11.611 4.299 -18.017 1.00 84.06 107 HIS A CA 1
ATOM 849 C C . HIS A 1 107 ? 12.110 4.360 -19.461 1.00 84.06 107 HIS A C 1
ATOM 851 O O . HIS A 1 107 ? 11.758 3.541 -20.306 1.00 84.06 107 HIS A O 1
ATOM 857 N N . GLY A 1 108 ? 12.965 5.345 -19.740 1.00 78.81 108 GLY A N 1
ATOM 858 C CA . GLY A 1 108 ? 13.656 5.430 -21.023 1.00 78.81 108 GLY A CA 1
ATOM 859 C C . GLY A 1 108 ? 14.625 4.263 -21.194 1.00 78.81 108 GLY A C 1
ATOM 860 O O . GLY A 1 108 ? 15.428 3.981 -20.304 1.00 78.81 108 GLY A O 1
ATOM 861 N N . ALA A 1 109 ? 14.564 3.612 -22.349 1.00 73.69 109 ALA A N 1
ATOM 862 C CA . ALA A 1 109 ? 15.513 2.598 -22.768 1.00 73.69 109 ALA A CA 1
ATOM 863 C C . ALA A 1 109 ? 16.570 3.209 -23.690 1.00 73.69 109 ALA A C 1
ATOM 865 O O . ALA A 1 109 ? 16.350 4.206 -24.387 1.00 73.69 109 ALA A O 1
ATOM 866 N N . ARG A 1 110 ? 17.751 2.589 -23.706 1.00 71.31 110 ARG A N 1
ATOM 867 C CA . ARG A 1 110 ? 18.801 2.982 -24.641 1.00 71.31 110 ARG A CA 1
ATOM 868 C C . ARG A 1 110 ? 18.307 2.728 -26.064 1.00 71.31 110 ARG A C 1
ATOM 870 O O . ARG A 1 110 ? 17.850 1.632 -26.377 1.00 71.31 110 ARG A O 1
ATOM 877 N N . ARG A 1 111 ? 18.444 3.735 -26.930 1.00 68.94 111 ARG A N 1
ATOM 878 C CA . ARG A 1 111 ? 18.212 3.554 -28.364 1.00 68.94 111 ARG A CA 1
ATOM 879 C C . ARG A 1 111 ? 19.159 2.483 -28.910 1.00 68.94 111 ARG A C 1
ATOM 881 O O . ARG A 1 111 ? 20.323 2.444 -28.495 1.00 68.94 111 ARG A O 1
ATOM 888 N N . PRO A 1 112 ? 18.701 1.649 -29.853 1.00 70.12 112 PRO A N 1
ATOM 889 C CA . PRO A 1 112 ? 19.612 0.786 -30.576 1.00 70.12 112 PRO A CA 1
ATOM 890 C C . PRO A 1 112 ? 20.739 1.608 -31.201 1.00 70.12 112 PRO A C 1
ATOM 892 O O . PRO A 1 112 ? 20.508 2.712 -31.689 1.00 70.12 112 PRO A O 1
ATOM 895 N N . SER A 1 113 ? 21.966 1.093 -31.154 1.00 69.12 113 SER A N 1
ATOM 896 C CA . SER A 1 113 ? 23.149 1.848 -31.582 1.00 69.12 113 SER A CA 1
ATOM 897 C C . SER A 1 113 ? 23.192 2.111 -33.090 1.00 69.12 113 SER A C 1
ATOM 899 O O . SER A 1 113 ? 23.958 2.970 -33.510 1.00 69.12 113 SER A O 1
ATOM 901 N N . GLY A 1 114 ? 22.419 1.366 -33.893 1.00 67.19 114 GLY A N 1
ATOM 902 C CA . GLY A 1 114 ? 22.332 1.522 -35.351 1.00 67.19 114 GLY A CA 1
ATOM 903 C C . GLY A 1 114 ? 23.643 1.277 -36.107 1.00 67.19 114 GLY A C 1
ATOM 904 O O . GLY A 1 114 ? 23.706 1.533 -37.302 1.00 67.19 114 GLY A O 1
ATOM 905 N N . LYS A 1 115 ? 24.697 0.802 -35.427 1.00 70.31 115 LYS A N 1
ATOM 906 C CA . LYS A 1 115 ? 26.048 0.664 -35.997 1.00 70.31 115 LYS A CA 1
ATOM 907 C C . LYS A 1 115 ? 26.166 -0.453 -37.034 1.00 70.31 115 LYS A C 1
ATOM 909 O O . LYS A 1 115 ? 27.062 -0.410 -37.866 1.00 70.31 115 LYS A O 1
ATOM 914 N N . ASP A 1 116 ? 25.281 -1.441 -36.977 1.00 71.69 116 ASP A N 1
ATOM 915 C CA . ASP A 1 116 ? 25.234 -2.534 -37.939 1.00 71.69 116 ASP A CA 1
ATOM 916 C C . ASP A 1 116 ? 24.042 -2.334 -38.880 1.00 71.69 116 ASP A C 1
ATOM 918 O O . ASP A 1 116 ? 22.892 -2.274 -38.442 1.00 71.69 116 ASP A O 1
ATOM 922 N N . LYS A 1 117 ? 24.325 -2.253 -40.185 1.00 67.94 117 LYS A N 1
ATOM 923 C CA . LYS A 1 117 ? 23.324 -2.076 -41.248 1.00 67.94 117 LYS A CA 1
ATOM 924 C C . LYS A 1 117 ? 22.320 -3.234 -41.318 1.00 67.94 117 LYS A C 1
ATOM 926 O O . LYS A 1 117 ? 21.227 -3.052 -41.847 1.00 67.94 117 LYS A O 1
ATOM 931 N N . ARG A 1 118 ? 22.667 -4.416 -40.794 1.00 74.38 118 ARG A N 1
ATOM 932 C CA . ARG A 1 118 ? 21.783 -5.595 -40.742 1.00 74.38 118 ARG A CA 1
ATOM 933 C C . ARG A 1 118 ? 20.977 -5.675 -39.448 1.00 74.38 118 ARG A C 1
ATOM 935 O O . ARG A 1 118 ? 20.067 -6.498 -39.347 1.00 74.38 118 ARG A O 1
ATOM 942 N N . TYR A 1 119 ? 21.289 -4.844 -38.455 1.00 70.31 119 TYR A N 1
ATOM 943 C CA . TYR A 1 119 ? 20.618 -4.893 -37.167 1.00 70.31 119 TYR A CA 1
ATOM 944 C C . TYR A 1 119 ? 19.193 -4.343 -37.277 1.00 70.31 119 TYR A C 1
ATOM 946 O O . TYR A 1 119 ? 18.970 -3.151 -37.488 1.00 70.31 119 TYR A O 1
ATOM 954 N N . ARG A 1 120 ? 18.210 -5.220 -37.064 1.00 64.62 120 ARG A N 1
ATOM 955 C CA . ARG A 1 120 ? 16.808 -4.846 -36.861 1.00 64.62 120 ARG A CA 1
ATOM 956 C C . ARG A 1 120 ? 16.479 -4.957 -35.379 1.00 64.62 120 ARG A C 1
ATOM 958 O O . ARG A 1 120 ? 16.559 -6.038 -34.794 1.00 64.62 120 ARG A O 1
ATOM 965 N N . ALA A 1 121 ? 16.117 -3.835 -34.763 1.00 64.44 121 ALA A N 1
ATOM 966 C CA . ALA A 1 121 ? 15.721 -3.816 -33.363 1.00 64.44 121 ALA A CA 1
ATOM 967 C C . ALA A 1 121 ? 14.437 -4.643 -33.177 1.00 64.44 121 ALA A C 1
ATOM 969 O O . ALA A 1 121 ? 13.399 -4.307 -33.739 1.00 64.44 121 ALA A O 1
ATOM 970 N N . ARG A 1 122 ? 14.486 -5.702 -32.360 1.00 65.31 122 ARG A N 1
ATOM 971 C CA . ARG A 1 122 ? 13.298 -6.470 -31.943 1.00 65.31 122 ARG A CA 1
ATOM 972 C C . ARG A 1 122 ? 12.555 -5.749 -30.810 1.00 65.31 122 ARG A C 1
ATOM 974 O O . ARG A 1 122 ? 12.400 -6.287 -29.721 1.00 65.31 122 ARG A O 1
ATOM 981 N N . ILE A 1 123 ? 12.157 -4.499 -31.043 1.00 62.44 123 ILE A N 1
ATOM 982 C CA . ILE A 1 123 ? 11.320 -3.734 -30.109 1.00 62.44 123 ILE A CA 1
ATOM 983 C C . ILE A 1 123 ? 9.876 -3.905 -30.575 1.00 62.44 123 ILE A C 1
ATOM 985 O O . ILE A 1 123 ? 9.410 -3.185 -31.453 1.00 62.44 123 ILE A O 1
ATOM 989 N N . VAL A 1 124 ? 9.196 -4.914 -30.035 1.00 55.00 124 VAL A N 1
ATOM 990 C CA . VAL A 1 124 ? 7.802 -5.239 -30.365 1.00 55.00 124 VAL A CA 1
ATOM 991 C C . VAL A 1 124 ? 6.926 -4.656 -29.255 1.00 55.00 124 VAL A C 1
ATOM 993 O O . VAL A 1 124 ? 6.877 -5.192 -28.154 1.00 55.00 124 VAL A O 1
ATOM 996 N N . GLY A 1 125 ? 6.323 -3.493 -29.499 1.00 53.59 125 GLY A N 1
ATOM 997 C CA . GLY A 1 125 ? 5.472 -2.793 -28.529 1.00 53.59 125 GLY A CA 1
ATOM 998 C C . GLY A 1 125 ? 5.619 -1.273 -28.590 1.00 53.59 125 GLY A C 1
ATOM 999 O O . GLY A 1 125 ? 6.565 -0.766 -29.188 1.00 53.59 125 GLY A O 1
ATOM 1000 N N . ALA A 1 126 ? 4.684 -0.557 -27.953 1.00 49.22 126 ALA A N 1
ATOM 1001 C CA . ALA A 1 126 ? 4.476 0.904 -27.938 1.00 49.22 126 ALA A CA 1
ATOM 1002 C C . ALA A 1 126 ? 5.636 1.768 -27.368 1.00 49.22 126 ALA A C 1
ATOM 1004 O O . ALA A 1 126 ? 5.420 2.826 -26.783 1.00 49.22 126 ALA A O 1
ATOM 1005 N N . GLY A 1 127 ? 6.877 1.307 -27.501 1.00 50.97 127 GLY A N 1
ATOM 1006 C CA . GLY A 1 127 ? 8.076 1.854 -26.889 1.00 50.97 127 GLY A CA 1
ATOM 1007 C C . GLY A 1 127 ? 9.020 2.567 -27.847 1.00 50.97 127 GLY A C 1
ATOM 1008 O O . GLY A 1 127 ? 10.134 2.859 -27.440 1.00 50.97 127 GLY A O 1
ATOM 1009 N N . VAL A 1 128 ? 8.645 2.857 -29.094 1.00 49.03 128 VAL A N 1
ATOM 1010 C CA . VAL A 1 128 ? 9.446 3.720 -29.978 1.00 49.03 128 VAL A CA 1
ATOM 1011 C C . VAL A 1 128 ? 8.598 4.923 -30.359 1.00 49.03 128 VAL A C 1
ATOM 1013 O O . VAL A 1 128 ? 7.871 4.904 -31.344 1.00 49.03 128 VAL A O 1
ATOM 1016 N N . SER A 1 129 ? 8.667 5.980 -29.550 1.00 49.00 129 SER A N 1
ATOM 1017 C CA . SER A 1 129 ? 8.224 7.299 -30.007 1.00 49.00 129 SER A CA 1
ATOM 1018 C C . SER A 1 129 ? 9.395 7.986 -30.710 1.00 49.00 129 SER A C 1
ATOM 1020 O O . SER A 1 129 ? 10.559 7.652 -30.459 1.00 49.00 129 SER A O 1
ATOM 1022 N N . GLY A 1 130 ? 9.128 9.003 -31.536 1.00 49.38 130 GLY A N 1
ATOM 1023 C CA . GLY A 1 130 ? 10.174 9.809 -32.191 1.00 49.38 130 GLY A CA 1
ATOM 1024 C C . GLY A 1 130 ? 11.237 10.386 -31.231 1.00 49.38 130 GLY A C 1
ATOM 1025 O O . GLY A 1 130 ? 12.303 10.817 -31.666 1.00 49.38 130 GLY A O 1
ATOM 1026 N N . ARG A 1 131 ? 11.006 10.324 -29.909 1.00 51.50 131 ARG A N 1
ATOM 1027 C CA . ARG A 1 131 ? 11.891 10.802 -28.837 1.00 51.50 131 ARG A CA 1
ATOM 1028 C C . ARG A 1 131 ? 12.783 9.736 -28.178 1.00 51.50 131 ARG A C 1
ATOM 1030 O O . ARG A 1 131 ? 13.678 10.113 -27.430 1.00 51.50 131 ARG A O 1
ATOM 1037 N N . GLY A 1 132 ? 12.617 8.433 -28.437 1.00 62.19 132 GLY A N 1
ATOM 1038 C CA . GLY A 1 132 ? 13.438 7.408 -27.768 1.00 62.19 132 GLY A CA 1
ATOM 1039 C C . GLY A 1 132 ? 12.825 6.012 -27.723 1.00 62.19 132 GLY A C 1
ATOM 1040 O O . GLY A 1 132 ? 11.648 5.842 -28.026 1.00 62.19 132 GLY A O 1
ATOM 1041 N N . ALA A 1 133 ? 13.636 5.032 -27.307 1.00 71.00 133 ALA A N 1
ATOM 1042 C CA . ALA A 1 133 ? 13.115 3.753 -26.840 1.00 71.00 133 ALA A CA 1
ATOM 1043 C C . ALA A 1 133 ? 12.574 3.939 -25.406 1.00 71.00 133 ALA A C 1
ATOM 1045 O O . ALA A 1 133 ? 13.213 4.606 -24.591 1.00 71.00 133 ALA A O 1
ATOM 1046 N N . TYR A 1 134 ? 11.408 3.391 -25.084 1.00 76.00 134 TYR A N 1
ATOM 1047 C CA . TYR A 1 134 ? 10.722 3.581 -23.808 1.00 76.00 134 TYR A CA 1
ATOM 1048 C C . TYR A 1 134 ? 10.059 2.281 -23.351 1.00 76.00 134 TYR A C 1
ATOM 1050 O O . TYR A 1 134 ? 9.385 1.610 -24.130 1.00 76.00 134 TYR A O 1
ATOM 1058 N N . VAL A 1 135 ? 10.243 1.938 -22.079 1.00 79.38 135 VAL A N 1
ATOM 1059 C CA . VAL A 1 135 ? 9.571 0.814 -21.423 1.00 79.38 135 VAL A CA 1
ATOM 1060 C C . VAL A 1 135 ? 8.334 1.354 -20.719 1.00 79.38 135 VAL A C 1
ATOM 1062 O O . VAL A 1 135 ? 8.452 2.212 -19.841 1.00 79.38 135 VAL A O 1
ATOM 1065 N N . LYS A 1 136 ? 7.158 0.860 -21.119 1.00 83.81 136 LYS A N 1
ATOM 1066 C CA . LYS A 1 136 ? 5.862 1.222 -20.529 1.00 83.81 136 LYS A CA 1
ATOM 1067 C C . LYS A 1 136 ? 5.834 0.869 -19.034 1.00 83.81 136 LYS A C 1
ATOM 1069 O O . LYS A 1 136 ? 6.342 -0.172 -18.635 1.00 83.81 136 LYS A O 1
ATOM 1074 N N . GLY A 1 137 ? 5.234 1.744 -18.227 1.00 89.81 137 GLY A N 1
ATOM 1075 C CA . GLY A 1 137 ? 4.935 1.467 -16.822 1.00 89.81 137 GLY A CA 1
ATOM 1076 C C . GLY A 1 137 ? 3.655 0.652 -16.633 1.00 89.81 137 GLY A C 1
ATOM 1077 O O . GLY A 1 137 ? 2.735 0.718 -17.448 1.00 89.81 137 GLY A O 1
ATOM 1078 N N . HIS A 1 138 ? 3.594 -0.085 -15.533 1.00 91.38 138 HIS A N 1
ATOM 1079 C CA . HIS A 1 138 ? 2.488 -0.964 -15.160 1.00 91.38 138 HIS A CA 1
ATOM 1080 C C . HIS A 1 138 ? 1.457 -0.275 -14.255 1.00 91.38 138 HIS A C 1
ATOM 1082 O O . HIS A 1 138 ? 0.335 -0.748 -14.151 1.00 91.38 138 HIS A O 1
ATOM 1088 N N . LEU A 1 139 ? 1.794 0.861 -13.632 1.00 93.56 139 LEU A N 1
ATOM 1089 C CA . LEU A 1 139 ? 0.855 1.682 -12.850 1.00 93.56 139 LEU A CA 1
ATOM 1090 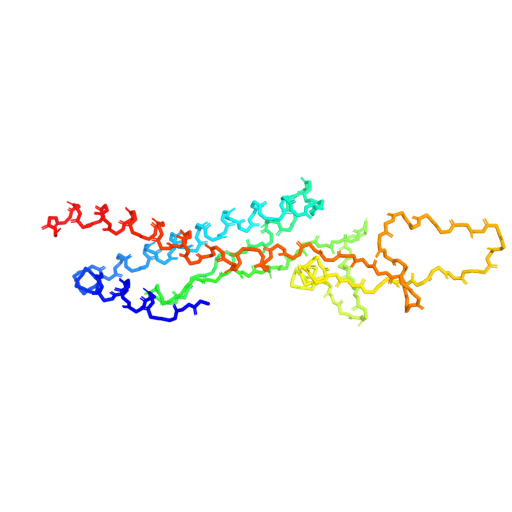C C . LEU A 1 139 ? 0.136 0.946 -11.695 1.00 93.56 139 LEU A C 1
ATOM 1092 O O . LEU A 1 139 ? -0.940 1.364 -11.269 1.00 93.56 139 LEU A O 1
ATOM 1096 N N . PHE A 1 140 ? 0.698 -0.146 -11.171 1.00 94.31 140 PHE A N 1
ATOM 1097 C CA . PHE A 1 140 ? 0.048 -0.970 -10.149 1.00 94.31 140 PHE A CA 1
ATOM 1098 C C . PHE A 1 140 ? -0.200 -0.212 -8.832 1.00 94.31 140 PHE A C 1
ATOM 1100 O O . PHE A 1 140 ? -1.247 -0.410 -8.214 1.00 94.31 140 PHE A O 1
ATOM 1107 N N . TYR A 1 141 ? 0.679 0.707 -8.408 1.00 94.44 141 TYR A N 1
ATOM 1108 C CA . TYR A 1 141 ? 0.396 1.558 -7.243 1.00 94.44 141 TYR A CA 1
ATOM 1109 C C . TYR A 1 141 ? -0.712 2.560 -7.541 1.00 94.44 141 TYR A C 1
ATOM 1111 O O . TYR A 1 141 ? -1.543 2.833 -6.675 1.00 94.44 141 TYR A O 1
ATOM 1119 N N . SER A 1 142 ? -0.716 3.123 -8.749 1.00 93.88 142 SER A N 1
ATOM 1120 C CA . SER A 1 142 ? -1.730 4.083 -9.178 1.00 93.88 142 SER A CA 1
ATOM 1121 C C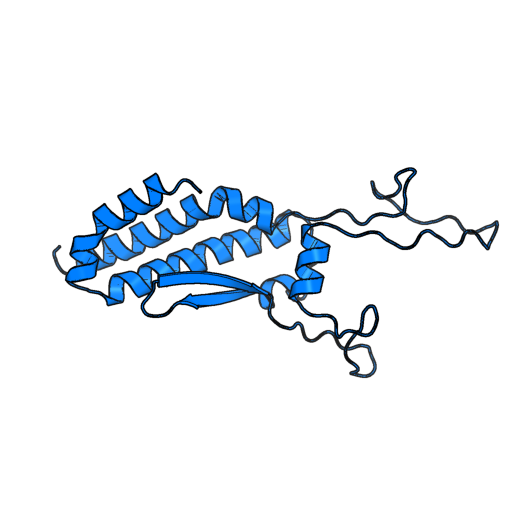 . SER A 1 142 ? -3.121 3.448 -9.172 1.00 93.88 142 SER A C 1
ATOM 1123 O O . SER A 1 142 ? -4.040 4.041 -8.613 1.00 93.88 142 SER A O 1
ATOM 1125 N N . TRP A 1 143 ? -3.255 2.221 -9.683 1.00 93.38 143 TRP A N 1
ATOM 1126 C CA . TRP A 1 143 ? -4.501 1.450 -9.633 1.00 93.38 143 TRP A CA 1
ATOM 1127 C C . TRP A 1 143 ? -4.923 1.104 -8.206 1.00 93.38 143 TRP A C 1
ATOM 1129 O O . TRP A 1 143 ? -6.058 1.385 -7.824 1.00 93.38 143 TRP A O 1
ATOM 1139 N N . THR A 1 144 ? -3.989 0.610 -7.389 1.00 94.62 144 THR A N 1
ATOM 1140 C CA . THR A 1 144 ? -4.258 0.293 -5.974 1.00 94.62 144 THR A CA 1
ATOM 1141 C C . THR A 1 144 ? -4.752 1.528 -5.220 1.00 94.62 144 THR A C 1
ATOM 1143 O O . THR A 1 144 ? -5.705 1.473 -4.449 1.00 94.62 144 THR A O 1
ATOM 1146 N N . LYS A 1 145 ? -4.145 2.696 -5.465 1.00 92.81 145 LYS A N 1
ATOM 1147 C CA . LYS A 1 145 ? -4.502 3.950 -4.790 1.00 92.81 145 LYS A CA 1
ATOM 1148 C C . LYS A 1 145 ? -5.953 4.375 -5.039 1.00 92.81 145 LYS A C 1
ATOM 1150 O O . LYS A 1 145 ? -6.522 5.031 -4.169 1.00 92.81 145 LYS A O 1
ATOM 1155 N N . LEU A 1 146 ? -6.542 4.025 -6.184 1.00 92.50 146 LEU A N 1
ATOM 1156 C CA . LEU A 1 146 ? -7.932 4.372 -6.500 1.00 92.50 146 LEU A CA 1
ATOM 1157 C C . LEU A 1 146 ? -8.927 3.647 -5.586 1.00 92.50 146 LEU A C 1
ATOM 1159 O O . LEU A 1 146 ? -9.911 4.254 -5.179 1.00 92.50 146 LEU A O 1
ATOM 1163 N N . LYS A 1 147 ? -8.641 2.389 -5.228 1.00 91.75 147 LYS A N 1
ATOM 1164 C CA . LYS A 1 147 ? -9.522 1.527 -4.417 1.00 91.75 147 LYS A CA 1
ATOM 1165 C C . LYS A 1 147 ? -9.042 1.320 -2.982 1.00 91.75 147 LYS A C 1
ATOM 1167 O O . LYS A 1 147 ? -9.724 0.688 -2.179 1.00 91.75 147 LYS A O 1
ATOM 1172 N N . ALA A 1 148 ? -7.877 1.870 -2.639 1.00 92.88 148 ALA A N 1
ATOM 1173 C CA . ALA A 1 148 ? -7.237 1.651 -1.348 1.00 92.88 148 ALA A CA 1
ATOM 1174 C C . ALA A 1 148 ? -8.155 1.990 -0.169 1.00 92.88 148 ALA A C 1
ATOM 1176 O O . ALA A 1 148 ? -8.193 1.240 0.800 1.00 92.88 148 ALA A O 1
ATOM 1177 N N . TRP A 1 149 ? -8.899 3.098 -0.250 1.00 92.44 149 TRP A N 1
ATOM 1178 C CA . TRP A 1 149 ? -9.799 3.501 0.829 1.00 92.44 149 TRP A CA 1
ATOM 1179 C C . TRP A 1 149 ? -10.975 2.539 0.997 1.00 92.44 149 TRP A C 1
ATOM 1181 O O . TRP A 1 149 ? -11.228 2.092 2.109 1.00 92.44 149 TRP A O 1
ATOM 1191 N N . GLU A 1 150 ? -11.635 2.162 -0.096 1.00 92.75 150 GLU A N 1
ATOM 1192 C CA . GLU A 1 150 ? -12.762 1.227 -0.072 1.00 92.75 150 GLU A CA 1
ATOM 1193 C C . GLU A 1 150 ? -12.358 -0.122 0.547 1.00 92.75 150 GLU A C 1
ATOM 1195 O O . GLU A 1 150 ? -13.000 -0.613 1.478 1.00 92.75 150 GLU A O 1
ATOM 1200 N N . HIS A 1 151 ? -11.241 -0.695 0.086 1.00 93.88 151 HIS A N 1
ATOM 1201 C CA . HIS A 1 151 ? -10.727 -1.960 0.611 1.00 93.88 151 HIS A CA 1
ATOM 1202 C C . HIS A 1 151 ? -10.269 -1.853 2.066 1.00 93.88 151 HIS A C 1
ATOM 1204 O O . HIS A 1 151 ? -10.547 -2.757 2.857 1.00 93.88 151 HIS A O 1
ATOM 1210 N N . ALA A 1 152 ? -9.594 -0.760 2.427 1.00 94.06 152 ALA A N 1
ATOM 1211 C CA . ALA A 1 152 ? -9.150 -0.522 3.792 1.00 94.06 152 ALA A CA 1
ATOM 1212 C C . ALA A 1 152 ? -10.341 -0.396 4.745 1.00 94.06 152 ALA A C 1
ATOM 1214 O O . ALA A 1 152 ? -10.402 -1.117 5.739 1.00 94.06 152 ALA A O 1
ATOM 1215 N N . ARG A 1 153 ? -11.305 0.470 4.416 1.00 94.31 153 ARG A N 1
ATOM 1216 C CA . ARG A 1 153 ? -12.500 0.708 5.224 1.00 94.31 153 ARG A CA 1
ATOM 1217 C C . ARG A 1 153 ? -13.273 -0.588 5.443 1.00 94.31 153 ARG A C 1
ATOM 1219 O O . ARG A 1 153 ? -13.534 -0.944 6.583 1.00 94.31 153 ARG A O 1
ATOM 1226 N N . ARG A 1 154 ? -13.575 -1.333 4.375 1.00 94.75 154 ARG A N 1
ATOM 1227 C CA . ARG A 1 154 ? -14.330 -2.592 4.477 1.00 94.75 154 ARG A CA 1
ATOM 1228 C C . ARG A 1 154 ? -13.638 -3.623 5.375 1.00 94.75 154 ARG A C 1
ATOM 1230 O O . ARG A 1 154 ? -14.310 -4.373 6.077 1.00 94.75 154 ARG A O 1
ATOM 1237 N N . ALA A 1 155 ? -12.307 -3.688 5.332 1.00 94.88 155 ALA A N 1
ATOM 1238 C CA . ALA A 1 155 ? -11.541 -4.585 6.193 1.00 94.88 155 ALA A CA 1
ATOM 1239 C C . ALA A 1 155 ? -11.550 -4.126 7.658 1.00 94.88 155 ALA A C 1
ATOM 1241 O O . ALA A 1 155 ? -11.728 -4.956 8.545 1.00 94.88 155 ALA A O 1
ATOM 1242 N N . ALA A 1 156 ? -11.410 -2.820 7.895 1.00 93.94 156 ALA A N 1
ATOM 1243 C CA . ALA A 1 156 ? -11.472 -2.236 9.227 1.00 93.94 156 ALA A CA 1
ATOM 1244 C C . ALA A 1 156 ? -12.853 -2.421 9.864 1.00 93.94 156 ALA A C 1
ATOM 1246 O O . ALA A 1 156 ? -12.927 -2.945 10.968 1.00 93.94 156 ALA A O 1
ATOM 1247 N N . ASP A 1 157 ? -13.925 -2.076 9.141 1.00 93.69 157 ASP A N 1
ATOM 1248 C CA . ASP A 1 157 ? -15.315 -2.219 9.593 1.00 93.69 157 ASP A CA 1
ATOM 1249 C C . ASP A 1 157 ? -15.577 -3.659 10.055 1.00 93.69 157 ASP A C 1
ATOM 1251 O O . ASP A 1 157 ? -16.049 -3.881 11.161 1.00 93.69 157 ASP A O 1
ATOM 1255 N N . LYS A 1 158 ? -15.167 -4.662 9.266 1.00 94.69 158 LYS A N 1
ATOM 1256 C CA . LYS A 1 158 ? -15.354 -6.078 9.622 1.00 94.69 158 LYS A CA 1
ATOM 1257 C C . LYS A 1 158 ? -14.686 -6.464 10.947 1.00 94.69 158 LYS A C 1
ATOM 1259 O O . LYS A 1 158 ? -15.217 -7.289 11.685 1.00 94.69 158 LYS A O 1
ATOM 1264 N N . VAL A 1 159 ? -13.493 -5.938 11.203 1.00 94.50 159 VAL A N 1
ATOM 1265 C CA . VAL A 1 159 ? -12.709 -6.260 12.404 1.00 94.50 159 VAL A CA 1
ATOM 1266 C C . VAL A 1 159 ? -13.266 -5.517 13.608 1.00 94.50 159 VAL A C 1
ATOM 1268 O O . VAL A 1 159 ? -13.393 -6.108 14.671 1.00 94.50 159 VAL A O 1
ATOM 1271 N N . LEU A 1 160 ? -13.636 -4.251 13.428 1.00 93.00 160 LEU A N 1
ATOM 1272 C CA . LEU A 1 160 ? -14.195 -3.422 14.488 1.00 93.00 160 LEU A CA 1
ATOM 1273 C C . LEU A 1 160 ? -15.590 -3.878 14.900 1.00 93.00 160 LEU A C 1
ATOM 1275 O O . LEU A 1 160 ? -15.831 -3.974 16.094 1.00 93.00 160 LEU A O 1
ATOM 1279 N N . SER A 1 161 ? -16.457 -4.257 13.957 1.00 92.56 161 SER A N 1
ATOM 1280 C CA . SER A 1 161 ? -17.759 -4.850 14.282 1.00 92.56 161 SER A CA 1
ATOM 1281 C C . SER A 1 161 ? -17.605 -6.130 15.098 1.00 92.56 161 SER A C 1
ATOM 1283 O O . SER A 1 161 ? -18.233 -6.254 16.135 1.00 92.56 161 SER A O 1
ATOM 1285 N N . ARG A 1 162 ? -16.699 -7.037 14.703 1.00 93.06 162 ARG A N 1
ATOM 1286 C CA . ARG A 1 162 ? -16.433 -8.251 15.491 1.00 93.06 162 ARG A CA 1
ATOM 1287 C C . ARG A 1 162 ? -15.951 -7.921 16.906 1.00 93.06 162 ARG A C 1
ATOM 1289 O O . ARG A 1 162 ? -16.380 -8.561 17.853 1.00 93.06 162 ARG A O 1
ATOM 1296 N N . LEU A 1 163 ? -15.042 -6.956 17.037 1.00 91.44 163 LEU A N 1
ATOM 1297 C CA . LEU A 1 163 ? -14.528 -6.547 18.343 1.00 91.44 163 LEU A CA 1
ATOM 1298 C C . LEU A 1 163 ? -15.600 -5.871 19.201 1.00 91.44 163 LEU A C 1
ATOM 1300 O O . LEU A 1 163 ? -15.567 -6.052 20.407 1.00 91.44 163 LEU A O 1
ATOM 1304 N N . ALA A 1 164 ? -16.515 -5.108 18.596 1.00 88.56 164 ALA A N 1
ATOM 1305 C CA . ALA A 1 164 ? -17.649 -4.497 19.284 1.00 88.56 164 ALA A CA 1
ATOM 1306 C C . ALA A 1 164 ? -18.628 -5.565 19.796 1.00 88.56 164 ALA A C 1
ATOM 1308 O O . ALA A 1 164 ? -18.974 -5.548 20.975 1.00 88.56 164 ALA A O 1
ATOM 1309 N N . ASP A 1 165 ? -18.963 -6.548 18.952 1.00 90.38 165 ASP A N 1
ATOM 1310 C CA . ASP A 1 165 ? -19.808 -7.688 19.328 1.00 90.38 165 ASP A CA 1
ATOM 1311 C C . ASP A 1 165 ? -19.192 -8.496 20.492 1.00 90.38 165 ASP A C 1
ATOM 1313 O O . ASP A 1 165 ? -19.906 -8.978 21.363 1.00 90.38 165 ASP A O 1
ATOM 1317 N N . GLU A 1 166 ? -17.862 -8.656 20.528 1.00 86.44 166 GLU A N 1
ATOM 1318 C CA . GLU A 1 166 ? -17.154 -9.402 21.585 1.00 86.44 166 GLU A CA 1
ATOM 1319 C C . GLU A 1 166 ? -17.152 -8.702 22.954 1.00 86.44 166 GLU A C 1
ATOM 1321 O O . GLU A 1 166 ? -16.940 -9.363 23.972 1.00 86.44 166 GLU A O 1
ATOM 1326 N N . ILE A 1 167 ? -17.352 -7.383 22.992 1.00 82.00 167 ILE A N 1
ATOM 1327 C CA . ILE A 1 167 ? -17.328 -6.586 24.229 1.00 82.00 167 ILE A CA 1
ATOM 1328 C C . ILE A 1 167 ? -18.716 -6.056 24.622 1.00 82.00 167 ILE A C 1
ATOM 1330 O O . ILE A 1 167 ? -18.792 -5.178 25.482 1.00 82.00 167 ILE A O 1
ATOM 1334 N N . ASP A 1 168 ? -19.783 -6.580 24.001 1.00 70.81 168 ASP A N 1
ATOM 1335 C CA . ASP A 1 168 ? -21.177 -6.141 24.167 1.00 70.81 168 ASP A CA 1
ATOM 1336 C C . ASP A 1 168 ? -21.341 -4.609 24.033 1.00 70.81 168 ASP A C 1
ATOM 1338 O O . ASP A 1 168 ? -22.025 -3.967 24.837 1.00 70.81 168 ASP A O 1
ATOM 1342 N N . TYR A 1 169 ? -20.667 -4.015 23.037 1.00 59.38 169 TYR A N 1
ATOM 1343 C CA . TYR A 1 169 ? -20.759 -2.586 22.706 1.00 59.38 169 TYR A CA 1
ATOM 1344 C C . TYR A 1 169 ? -21.840 -2.290 21.663 1.00 59.38 169 TYR A C 1
ATOM 1346 O O . TYR A 1 169 ? -21.871 -2.990 20.626 1.00 59.38 169 TYR A O 1
#

Secondary structure (DSSP, 8-state):
--HHHHHHHHHHHHHHHHH-HHHHHHHHHHHHHHHHHHHHHHHHHTT---TT-HHHHHEEEEEPGGG--EEEEE-----B-TTSPBPEETTEEPPHHHHHHHHHH-EEEPPP---STT------SS-EETTEEEEPP--HHHHHHHHHHHHHHHHHHHHHHHHHHHTT-

Mean predicted aligned error: 7.59 Å

Nearest PDB structures (foldseek):
  7jpv-assembly1_A  TM=2.383E-01  e=7.566E+00  Oryctolagus cuniculus

Organism: NCBI:txid2763053

Solvent-accessible surface area (backbone atoms only — not comparable to full-atom values): 9634 Å² total; per-residue (Å²): 132,69,65,65,64,54,50,51,54,47,62,75,44,43,69,56,35,71,78,36,57,64,55,40,32,52,25,30,50,37,18,39,50,38,36,47,54,47,33,50,51,29,38,52,74,47,66,52,91,48,90,83,37,60,67,58,70,24,48,38,84,43,73,39,76,86,34,71,43,54,44,78,42,55,36,80,48,91,55,51,47,101,81,70,47,71,44,64,55,98,91,37,75,62,40,26,55,56,50,53,47,39,46,32,70,21,46,81,44,82,62,80,82,75,83,48,94,83,69,74,82,90,71,86,63,100,25,71,53,104,86,44,30,38,45,82,42,44,37,24,65,64,57,31,60,75,47,31,62,63,44,15,50,57,39,20,51,57,50,50,52,53,55,29,62,74,67,79,100

pLDDT: mean 84.42, std 11.49, range [49.0, 96.62]

Sequence (169 aa):
MDTKELDQFRRHWDALFDVFPAARQAAVAEMGAAVRRDLDANILSQGVDDLFCHVRNSQRLALGSKGGYAAIRAEAMPFHDRFGKRKTWKGKTVSGRMVTRWLERGHGARRPSGKDKRYRARIVGAGVSGRGAYVKGHLFYSWTKLKAWEHARRAADKVLSRLADEIDY

Foldseek 3Di:
DDVVVVVVLCVVCVVVCVVPLVLLLVLQVQLQVLLLVLLVVLCVVLPPPCVVVQLSVQWDWDADPSNPHIDTDRFAGLDADPVSHFDDDPNHGDGSVNVLVCQQAWDFDAADPCPDVPDDDPPPDPQDDVVGGIGHHSNSVVVSVVCSVVRSSVRSCVSSVVVCVVVVD